Protein AF-A0A3C0KSB4-F1 (afdb_monomer_lite)

Sequence (98 aa):
MLEEIKPREQAGRDSFGRYRAQVRSAAIASLSILEDKDVDRIYCDLHDDFVVRLNIEGQYFYVFYQVKTNGKKNHNWTINEIFGLNTQIKDLKKQCNE

Foldseek 3Di:
DVPVDDDPPVCVVVLCVQCVVLVVVLVVLVVCCVVPVQFPDWDRDRPFWIWTWGQDPNDIDIDIGGDDGDPDPPDDDDPCNVVVADPVDPDPVPRPDD

Structure (mmCIF, N/CA/C/O backbone):
data_AF-A0A3C0KSB4-F1
#
_entry.id   AF-A0A3C0KSB4-F1
#
loop_
_atom_site.group_PDB
_atom_site.id
_atom_site.type_symbol
_atom_site.label_atom_id
_atom_site.label_alt_id
_atom_site.label_comp_id
_atom_site.label_asym_id
_atom_site.label_entity_id
_atom_site.label_seq_id
_atom_site.pdbx_PDB_ins_code
_atom_site.Cartn_x
_atom_site.Cartn_y
_atom_site.Cartn_z
_atom_site.occupancy
_atom_site.B_iso_or_equiv
_atom_site.auth_seq_id
_atom_site.auth_comp_id
_atom_site.auth_asym_id
_atom_site.auth_atom_id
_atom_site.pdbx_PDB_model_num
ATOM 1 N N . MET A 1 1 ? -4.409 -26.346 -30.978 1.00 50.66 1 MET A N 1
ATOM 2 C CA . MET A 1 1 ? -3.783 -27.066 -29.850 1.00 50.66 1 MET A CA 1
ATOM 3 C C . MET A 1 1 ? -3.653 -26.063 -28.709 1.00 50.66 1 MET A C 1
ATOM 5 O O . MET A 1 1 ? -3.151 -24.978 -28.961 1.00 50.66 1 MET A O 1
ATOM 9 N N . LEU A 1 2 ? -4.163 -26.335 -27.502 1.00 49.91 2 LEU A N 1
ATOM 10 C CA . LEU A 1 2 ? -4.180 -25.371 -26.372 1.00 49.91 2 LEU A CA 1
ATOM 11 C C . LEU A 1 2 ? -2.776 -25.012 -25.822 1.00 49.91 2 LEU A C 1
ATOM 13 O O . LEU A 1 2 ? -2.652 -24.278 -24.849 1.00 49.91 2 LEU A O 1
ATOM 17 N N . GLU A 1 3 ? -1.730 -25.531 -26.456 1.00 54.56 3 GLU A N 1
ATOM 18 C CA . GLU A 1 3 ? -0.343 -25.577 -25.993 1.00 54.56 3 GLU A CA 1
ATOM 19 C C . GLU A 1 3 ? 0.553 -24.548 -26.709 1.00 54.56 3 GLU A C 1
ATOM 21 O O . GLU A 1 3 ? 1.667 -24.282 -26.270 1.00 54.56 3 GLU A O 1
ATOM 26 N N . GLU A 1 4 ? 0.073 -23.945 -27.803 1.00 63.91 4 GLU A N 1
ATOM 27 C CA . GLU A 1 4 ? 0.821 -22.943 -28.584 1.00 63.91 4 GLU A CA 1
ATOM 28 C C . GLU A 1 4 ? 0.735 -21.535 -27.977 1.00 63.91 4 GLU A C 1
ATOM 30 O O . GLU A 1 4 ? 1.594 -20.684 -28.217 1.00 63.91 4 GLU A O 1
ATOM 35 N N . ILE A 1 5 ? -0.289 -21.275 -27.160 1.00 72.00 5 ILE A N 1
ATOM 36 C CA . ILE A 1 5 ? -0.486 -19.982 -26.509 1.00 72.00 5 ILE A CA 1
ATOM 37 C C . ILE A 1 5 ? 0.191 -20.039 -25.145 1.00 72.00 5 ILE A C 1
ATOM 39 O O . ILE A 1 5 ? -0.284 -20.697 -24.219 1.00 72.00 5 ILE A O 1
ATOM 43 N N . LYS A 1 6 ? 1.314 -19.327 -25.019 1.00 65.94 6 LYS A N 1
ATOM 44 C CA . LYS A 1 6 ? 2.045 -19.220 -23.755 1.00 65.94 6 LYS A CA 1
ATOM 45 C C . LYS A 1 6 ? 1.079 -18.738 -22.654 1.00 65.94 6 LYS A C 1
ATOM 47 O O . LYS A 1 6 ? 0.417 -17.717 -22.860 1.00 65.94 6 LYS A O 1
ATOM 52 N N . PRO A 1 7 ? 0.982 -19.426 -21.500 1.00 58.41 7 PRO A N 1
ATOM 53 C CA . PRO A 1 7 ? 0.044 -19.049 -20.451 1.00 58.41 7 PRO A CA 1
ATOM 54 C C . PRO A 1 7 ? 0.266 -17.600 -20.014 1.00 58.41 7 PRO A C 1
ATOM 56 O O . PRO A 1 7 ? 1.344 -17.252 -19.530 1.00 58.41 7 PRO A O 1
ATOM 59 N N . ARG A 1 8 ? -0.766 -16.760 -20.145 1.00 60.91 8 ARG A N 1
ATOM 60 C CA . ARG A 1 8 ? -0.731 -15.362 -19.680 1.00 60.91 8 ARG A CA 1
ATOM 61 C C . ARG A 1 8 ? -0.483 -15.277 -18.167 1.00 60.91 8 ARG A C 1
ATOM 63 O O . ARG A 1 8 ? 0.170 -14.355 -17.689 1.00 60.91 8 ARG A O 1
ATOM 70 N N . GLU A 1 9 ? -0.985 -16.262 -17.422 1.00 51.81 9 GLU A N 1
ATOM 71 C CA . GLU A 1 9 ? -1.063 -16.266 -15.955 1.00 51.81 9 GLU A CA 1
ATOM 72 C C . GLU A 1 9 ? 0.155 -16.850 -15.229 1.00 51.81 9 GLU A C 1
ATOM 74 O O . GLU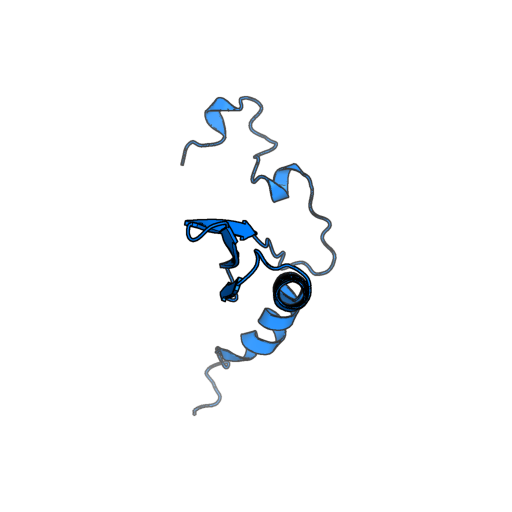 A 1 9 ? 0.237 -16.750 -14.004 1.00 51.81 9 GLU A O 1
ATOM 79 N N . GLN A 1 10 ? 1.176 -17.353 -15.938 1.00 49.25 10 GLN A N 1
ATOM 80 C CA . GLN A 1 10 ? 2.454 -17.680 -15.281 1.00 49.25 10 GLN A CA 1
ATOM 81 C C . GLN A 1 10 ? 3.190 -16.441 -14.733 1.00 49.25 10 GLN A C 1
ATOM 83 O O . GLN A 1 10 ? 4.196 -16.581 -14.040 1.00 49.25 10 GLN A O 1
ATOM 88 N N . ALA A 1 11 ? 2.655 -15.236 -14.955 1.00 56.84 11 ALA A N 1
ATOM 89 C CA . ALA A 1 11 ? 3.082 -14.038 -14.252 1.00 56.84 11 ALA A CA 1
ATOM 90 C C . ALA A 1 11 ? 2.787 -14.086 -12.745 1.00 56.84 11 ALA A C 1
ATOM 92 O O . ALA A 1 11 ? 3.495 -13.419 -12.018 1.00 56.84 11 ALA A O 1
ATOM 93 N N . GLY A 1 12 ? 1.826 -14.867 -12.230 1.00 61.03 12 GLY A N 1
ATOM 94 C CA . GLY A 1 12 ? 1.422 -14.782 -10.814 1.00 61.03 12 GLY A CA 1
ATOM 95 C C . GLY A 1 12 ? 2.567 -14.984 -9.807 1.00 61.03 12 GLY A C 1
ATOM 96 O O . GLY A 1 12 ? 2.727 -14.203 -8.868 1.00 61.03 12 GLY A O 1
ATOM 97 N N . ARG A 1 13 ? 3.429 -15.985 -10.037 1.00 62.56 13 ARG A N 1
ATOM 98 C CA . ARG A 1 13 ? 4.604 -16.248 -9.181 1.00 62.56 13 ARG A CA 1
ATOM 99 C C . ARG A 1 13 ? 5.646 -15.132 -9.279 1.00 62.56 13 ARG A C 1
ATOM 101 O O . ARG A 1 13 ? 6.239 -14.748 -8.271 1.00 62.56 13 ARG A O 1
ATOM 108 N N . ASP A 1 14 ? 5.841 -14.609 -10.483 1.00 70.06 14 ASP A N 1
ATOM 109 C CA . ASP A 1 14 ? 6.749 -13.499 -10.757 1.00 70.06 14 ASP A CA 1
ATOM 110 C C . ASP A 1 14 ? 6.215 -12.180 -10.183 1.00 70.06 14 ASP A C 1
ATOM 112 O O . ASP A 1 14 ? 6.975 -11.423 -9.588 1.00 70.06 14 ASP A O 1
ATOM 116 N N . SER A 1 15 ? 4.909 -11.936 -10.283 1.00 70.62 15 SER A N 1
ATOM 117 C CA . SER A 1 15 ? 4.184 -10.813 -9.695 1.00 70.62 15 SER A CA 1
ATOM 118 C C . SER A 1 15 ? 4.325 -10.844 -8.183 1.00 70.62 15 SER A C 1
ATOM 120 O O . SER A 1 15 ? 4.823 -9.887 -7.604 1.00 70.62 15 SER A O 1
ATOM 122 N N . PHE A 1 16 ? 4.027 -11.965 -7.526 1.00 73.12 16 PHE A N 1
ATOM 123 C CA . PHE A 1 16 ? 4.218 -12.062 -6.079 1.00 73.12 16 PHE A CA 1
ATOM 124 C C . PHE A 1 16 ? 5.683 -11.842 -5.669 1.00 73.12 16 PHE A C 1
ATOM 126 O O . PHE A 1 16 ? 5.962 -11.215 -4.650 1.00 73.12 16 PHE A O 1
ATOM 133 N N . GLY A 1 17 ? 6.640 -12.306 -6.481 1.00 76.81 17 GLY A N 1
ATOM 134 C CA . GLY A 1 17 ? 8.060 -12.008 -6.293 1.00 76.81 17 GLY A CA 1
ATOM 135 C C . GLY A 1 17 ? 8.385 -10.513 -6.401 1.00 76.81 17 GLY A C 1
ATOM 136 O O . GLY A 1 17 ? 9.089 -9.984 -5.543 1.00 76.81 17 GLY A O 1
ATOM 137 N N . ARG A 1 18 ? 7.853 -9.826 -7.419 1.00 75.88 18 ARG A N 1
ATOM 138 C CA . ARG A 1 18 ? 8.057 -8.386 -7.666 1.00 75.88 18 ARG A CA 1
ATOM 139 C C . ARG A 1 18 ? 7.404 -7.509 -6.596 1.00 75.88 18 ARG A C 1
ATOM 141 O O . ARG A 1 18 ? 8.019 -6.546 -6.153 1.00 75.88 18 ARG A O 1
ATOM 148 N N . TYR A 1 19 ? 6.209 -7.877 -6.142 1.00 80.75 19 TYR A N 1
ATOM 149 C CA . TYR A 1 19 ? 5.420 -7.143 -5.145 1.00 80.75 19 TYR A CA 1
ATOM 150 C C . TYR A 1 19 ? 5.566 -7.713 -3.729 1.00 80.75 19 TYR A C 1
ATOM 152 O O . TYR A 1 19 ? 4.814 -7.355 -2.825 1.00 80.75 19 TYR A O 1
ATOM 160 N N . ARG A 1 20 ? 6.577 -8.559 -3.482 1.00 84.12 20 ARG A N 1
ATOM 161 C CA . ARG A 1 20 ? 6.853 -9.122 -2.151 1.00 84.12 20 ARG A CA 1
ATOM 162 C C . ARG A 1 20 ? 6.979 -8.033 -1.083 1.00 84.12 20 ARG A C 1
ATOM 164 O O . ARG A 1 20 ? 6.543 -8.242 0.045 1.00 84.12 20 ARG A O 1
ATOM 171 N N . ALA A 1 21 ? 7.578 -6.892 -1.429 1.00 83.94 21 ALA A N 1
ATOM 172 C CA . ALA A 1 21 ? 7.695 -5.751 -0.525 1.00 83.94 21 ALA A CA 1
ATOM 173 C C . ALA A 1 21 ? 6.319 -5.181 -0.145 1.00 83.94 21 ALA A C 1
ATOM 175 O O . ALA A 1 21 ? 6.071 -4.992 1.039 1.00 83.94 21 ALA A O 1
ATOM 176 N N . GLN A 1 22 ? 5.412 -5.001 -1.115 1.00 87.81 22 GLN A N 1
ATOM 177 C CA . GLN A 1 22 ? 4.038 -4.543 -0.872 1.00 87.81 22 GLN A CA 1
ATOM 178 C C . GLN A 1 22 ? 3.306 -5.498 0.070 1.00 87.81 22 GLN A C 1
ATOM 180 O O . GLN A 1 22 ? 2.803 -5.075 1.106 1.00 87.81 22 GLN A O 1
ATOM 185 N N . VAL A 1 23 ? 3.319 -6.796 -0.249 1.00 88.12 23 VAL A N 1
ATOM 186 C CA . VAL A 1 23 ? 2.635 -7.820 0.551 1.00 88.12 23 VAL A CA 1
ATOM 187 C C . VAL A 1 23 ? 3.186 -7.856 1.975 1.00 88.12 23 VAL A C 1
ATOM 189 O O . VAL A 1 23 ? 2.422 -7.918 2.934 1.00 88.12 23 VAL A O 1
ATOM 192 N N . ARG A 1 24 ? 4.512 -7.777 2.133 1.00 89.56 24 ARG A N 1
ATOM 193 C CA . ARG A 1 24 ? 5.147 -7.747 3.453 1.00 89.56 24 ARG A CA 1
ATOM 194 C C . ARG A 1 24 ? 4.756 -6.497 4.242 1.00 89.56 24 ARG A C 1
ATOM 196 O O . ARG A 1 24 ? 4.431 -6.625 5.417 1.00 89.56 24 ARG A O 1
ATOM 203 N N . SER A 1 25 ? 4.781 -5.319 3.622 1.00 90.19 25 SER A N 1
ATOM 204 C CA . SER A 1 25 ? 4.413 -4.062 4.281 1.00 90.19 25 SER A CA 1
ATOM 205 C C . SER A 1 25 ? 2.940 -4.038 4.680 1.00 90.19 25 SER A C 1
ATOM 207 O O . SER A 1 25 ? 2.637 -3.716 5.823 1.00 90.19 25 SER A O 1
ATOM 209 N N . ALA A 1 26 ? 2.037 -4.456 3.790 1.00 91.69 26 ALA A N 1
ATOM 210 C CA . ALA A 1 26 ? 0.611 -4.552 4.087 1.00 91.69 26 ALA A CA 1
ATOM 211 C C . ALA A 1 26 ? 0.326 -5.565 5.208 1.00 91.69 26 ALA A C 1
ATOM 213 O O . ALA A 1 26 ? -0.499 -5.302 6.082 1.00 91.69 26 ALA A O 1
ATOM 214 N N . ALA A 1 27 ? 1.040 -6.697 5.235 1.00 92.00 27 ALA A N 1
ATOM 215 C CA . ALA A 1 27 ? 0.929 -7.675 6.315 1.00 92.00 27 ALA A CA 1
ATOM 216 C C . ALA A 1 27 ? 1.394 -7.102 7.663 1.00 92.00 27 ALA A C 1
ATOM 218 O O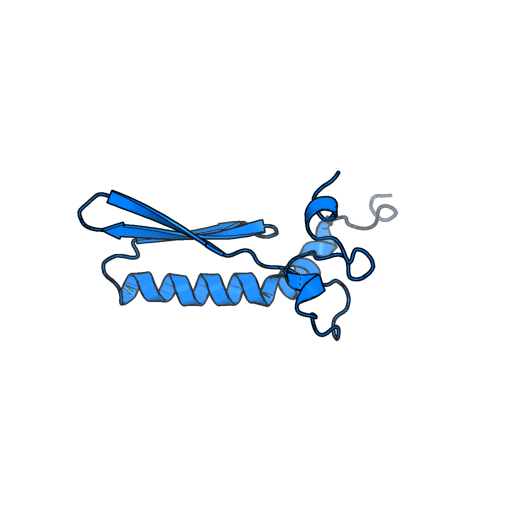 . ALA A 1 27 ? 0.711 -7.291 8.664 1.00 92.00 27 ALA A O 1
ATOM 219 N N . ILE A 1 28 ? 2.513 -6.368 7.689 1.00 91.06 28 ILE A N 1
ATOM 220 C CA . ILE A 1 28 ? 2.991 -5.684 8.902 1.00 91.06 28 ILE A CA 1
ATOM 221 C C . ILE A 1 28 ? 1.982 -4.622 9.352 1.00 91.06 28 ILE A C 1
ATOM 223 O O . ILE A 1 28 ? 1.611 -4.609 10.518 1.00 91.06 28 ILE A O 1
ATOM 227 N N . ALA A 1 29 ? 1.478 -3.789 8.439 1.00 91.31 29 ALA A N 1
ATOM 228 C CA . ALA A 1 29 ? 0.460 -2.787 8.755 1.00 91.31 29 ALA A CA 1
ATOM 229 C C . ALA A 1 29 ? -0.841 -3.420 9.279 1.00 91.31 29 ALA A C 1
ATOM 231 O O . ALA A 1 29 ? -1.526 -2.842 10.115 1.00 91.31 29 ALA A O 1
ATOM 232 N N . SER A 1 30 ? -1.169 -4.635 8.834 1.00 93.69 30 SER A N 1
ATOM 233 C CA . SER A 1 30 ? -2.334 -5.371 9.336 1.00 93.69 30 SER A CA 1
ATOM 234 C C . SER A 1 30 ? -2.161 -5.815 10.789 1.00 93.69 30 SER A C 1
ATOM 236 O O . SER A 1 30 ? -3.155 -5.953 11.493 1.00 93.69 30 SER A O 1
ATOM 238 N N . LEU A 1 31 ? -0.924 -6.009 11.264 1.00 92.81 31 LEU A N 1
ATOM 239 C CA . LEU A 1 31 ? -0.667 -6.278 12.682 1.00 92.81 31 LEU A CA 1
ATOM 240 C C . LEU A 1 31 ? -0.980 -5.057 13.547 1.00 92.81 31 LEU A C 1
ATOM 242 O O . LEU A 1 31 ? -1.448 -5.228 14.667 1.00 92.81 31 LEU A O 1
ATOM 246 N N . SER A 1 32 ? -0.811 -3.843 13.013 1.00 89.94 32 SER A N 1
ATOM 247 C CA . SER A 1 32 ? -1.159 -2.612 13.727 1.00 89.94 32 SER A CA 1
ATOM 248 C C . SER A 1 32 ? -2.646 -2.529 14.069 1.00 89.94 32 SER A C 1
ATOM 250 O O . SER A 1 32 ? -2.970 -1.884 15.048 1.00 89.94 32 SER A O 1
ATOM 252 N N . ILE A 1 33 ? -3.539 -3.244 13.372 1.00 92.06 33 ILE A N 1
ATOM 253 C CA . ILE A 1 33 ? -4.961 -3.345 13.767 1.00 92.06 33 ILE A CA 1
ATOM 254 C C . ILE A 1 33 ? -5.122 -3.988 15.159 1.00 92.06 33 ILE A C 1
ATOM 256 O O . ILE A 1 33 ? -6.091 -3.732 15.868 1.00 92.06 33 ILE A O 1
ATOM 260 N N . LEU A 1 34 ? -4.196 -4.869 15.551 1.00 91.38 34 LEU A N 1
ATOM 261 C CA . LEU A 1 34 ? -4.246 -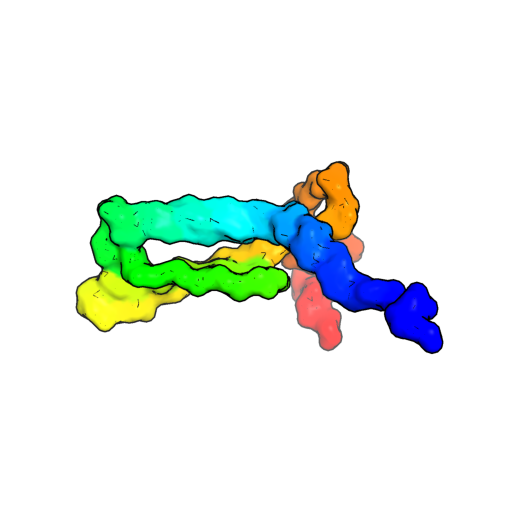5.559 16.842 1.00 91.38 34 LEU A CA 1
ATOM 262 C C . LEU A 1 34 ? -3.653 -4.719 17.983 1.00 91.38 34 LEU A C 1
ATOM 264 O O . LEU A 1 34 ? -3.973 -4.970 19.144 1.00 91.38 34 LEU A O 1
ATOM 268 N N . GLU A 1 35 ? -2.772 -3.769 17.664 1.00 85.88 35 GLU A N 1
ATOM 269 C CA . GLU A 1 35 ? -1.998 -2.987 18.639 1.00 85.88 35 GLU A CA 1
ATOM 270 C C . GLU A 1 35 ? -2.495 -1.541 18.769 1.00 85.88 35 GLU A C 1
ATOM 272 O O . GLU A 1 35 ? -2.522 -0.989 19.870 1.00 85.88 35 GLU A O 1
ATOM 277 N N . ASP A 1 36 ? -2.893 -0.935 17.654 1.00 75.12 36 ASP A N 1
ATOM 278 C CA . ASP A 1 36 ? -3.343 0.445 17.536 1.00 75.12 36 ASP A CA 1
ATOM 279 C C . ASP A 1 36 ? -4.873 0.490 17.451 1.00 75.12 36 ASP A C 1
ATOM 281 O O . ASP A 1 36 ? -5.498 -0.277 16.720 1.00 75.12 36 ASP A O 1
ATOM 285 N N . LYS A 1 37 ? -5.489 1.398 18.211 1.00 76.69 37 LYS A N 1
ATOM 286 C CA . LYS A 1 37 ? -6.948 1.569 18.206 1.00 76.69 37 LYS A CA 1
ATOM 287 C C . LYS A 1 37 ? -7.429 2.377 17.010 1.00 76.69 37 LYS A C 1
ATOM 289 O O . LYS A 1 37 ? -8.604 2.269 16.660 1.00 76.69 37 LYS A O 1
ATOM 294 N N . ASP A 1 38 ? -6.538 3.152 16.401 1.00 92.44 38 ASP A N 1
ATOM 295 C CA . ASP A 1 38 ? -6.903 4.046 15.315 1.00 92.44 38 ASP A CA 1
ATOM 296 C C . ASP A 1 38 ? -6.860 3.319 13.967 1.00 92.44 38 ASP A C 1
ATOM 298 O O . ASP A 1 38 ? -7.628 3.657 13.073 1.00 92.44 38 ASP A O 1
ATOM 302 N N . VAL A 1 39 ? -6.027 2.285 13.794 1.00 94.12 39 VAL A N 1
ATOM 303 C CA . VAL A 1 39 ? -5.976 1.502 12.548 1.00 94.12 39 VAL A CA 1
ATOM 304 C C . VAL A 1 39 ? -7.101 0.467 12.52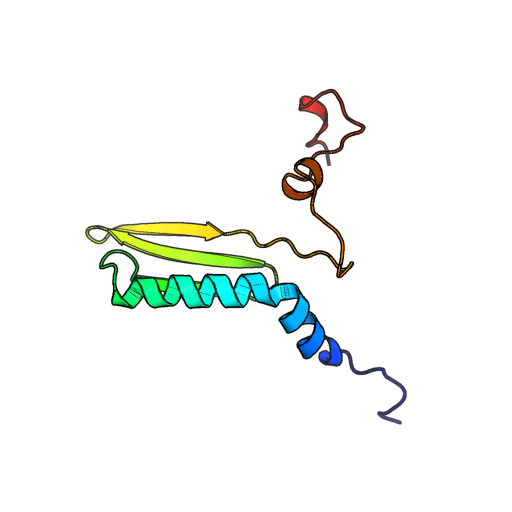6 1.00 94.12 39 VAL A C 1
ATOM 306 O O . VAL A 1 39 ? -7.051 -0.531 13.237 1.00 94.12 39 VAL A O 1
ATOM 309 N N . ASP A 1 40 ? -8.090 0.642 11.648 1.00 93.25 40 ASP A N 1
ATOM 310 C CA . ASP A 1 40 ? -9.247 -0.264 11.589 1.00 93.25 40 ASP A CA 1
ATOM 311 C C . ASP A 1 40 ? -9.291 -1.144 10.328 1.00 93.25 40 ASP A C 1
ATOM 313 O O . ASP A 1 40 ? -10.026 -2.139 10.279 1.00 93.25 40 ASP A O 1
ATOM 317 N N . ARG A 1 41 ? -8.528 -0.789 9.284 1.00 94.50 41 ARG A N 1
ATOM 318 C CA . ARG A 1 41 ? -8.538 -1.509 8.006 1.00 94.50 41 ARG A CA 1
ATOM 319 C C . ARG A 1 41 ? -7.299 -1.250 7.161 1.00 94.50 41 ARG A C 1
ATOM 321 O O . ARG A 1 41 ? -6.882 -0.109 6.984 1.00 94.50 41 ARG A O 1
ATOM 328 N N . ILE A 1 42 ? -6.798 -2.314 6.532 1.00 94.00 42 ILE A N 1
ATOM 329 C CA . ILE A 1 42 ? -5.792 -2.243 5.469 1.00 94.00 42 ILE A CA 1
ATOM 330 C C . ILE A 1 42 ? -6.415 -2.681 4.141 1.00 94.00 42 ILE A C 1
ATOM 332 O O . ILE A 1 42 ? -7.043 -3.737 4.061 1.00 94.00 42 ILE A O 1
ATOM 336 N N . TYR A 1 43 ? -6.218 -1.883 3.096 1.00 92.69 43 TYR A N 1
ATOM 337 C CA . TYR A 1 43 ? -6.511 -2.240 1.709 1.00 92.69 43 TYR A CA 1
ATOM 338 C C . TYR A 1 43 ? -5.191 -2.538 0.999 1.00 92.69 43 TYR A C 1
ATOM 340 O O . TYR A 1 43 ? -4.253 -1.754 1.103 1.00 92.69 43 TYR A O 1
ATOM 348 N N . CYS A 1 44 ? -5.098 -3.651 0.277 1.00 89.69 44 CYS A N 1
ATOM 349 C CA . CYS A 1 44 ? -3.912 -3.990 -0.506 1.00 89.69 44 CYS A CA 1
ATOM 350 C C . CYS A 1 44 ? -4.359 -4.391 -1.906 1.00 89.69 44 CYS A C 1
ATOM 352 O O . CYS A 1 44 ? -4.836 -5.512 -2.088 1.00 89.69 44 CYS A O 1
ATOM 354 N N . ASP A 1 45 ? -4.206 -3.483 -2.870 1.00 82.19 45 ASP A N 1
ATOM 355 C CA . ASP A 1 45 ? -4.433 -3.809 -4.272 1.00 82.19 45 ASP A CA 1
ATOM 356 C C . ASP A 1 45 ? -3.101 -4.187 -4.914 1.00 82.19 45 ASP A C 1
ATOM 358 O O . ASP A 1 45 ? -2.159 -3.393 -4.989 1.00 82.19 45 ASP A O 1
ATOM 362 N N . LEU A 1 46 ? -2.978 -5.455 -5.299 1.00 70.56 46 LEU A N 1
ATOM 363 C CA . LEU A 1 46 ? -1.739 -5.941 -5.882 1.00 70.56 46 LEU A CA 1
ATOM 364 C C . LEU A 1 46 ? -1.513 -5.198 -7.200 1.00 70.56 46 LEU A C 1
ATOM 366 O O . LEU A 1 46 ? -2.405 -5.172 -8.036 1.00 70.56 46 LEU A O 1
ATOM 370 N N . HIS A 1 47 ? -0.295 -4.697 -7.403 1.00 68.44 47 HIS A N 1
ATOM 371 C CA . HIS A 1 47 ? 0.151 -3.914 -8.566 1.00 68.44 47 HIS A CA 1
ATOM 372 C C . HIS A 1 47 ? 0.085 -2.392 -8.456 1.00 68.44 47 HIS A C 1
ATOM 374 O O . HIS A 1 47 ? 0.751 -1.749 -9.270 1.00 68.44 47 HIS A O 1
ATOM 380 N N . ASP A 1 48 ? -0.594 -1.846 -7.452 1.00 72.50 48 ASP A N 1
ATOM 381 C CA . ASP A 1 48 ? -0.748 -0.400 -7.276 1.00 72.50 48 ASP A CA 1
ATOM 382 C C . ASP A 1 48 ? -0.281 0.016 -5.866 1.00 72.50 48 ASP A C 1
ATOM 384 O O . ASP A 1 48 ? 0.885 -0.197 -5.506 1.00 72.50 48 ASP A O 1
ATOM 388 N N . ASP A 1 49 ? -1.192 0.514 -5.032 1.00 82.00 49 ASP A N 1
ATOM 389 C CA . ASP A 1 49 ? -0.908 0.999 -3.685 1.00 82.00 49 ASP A CA 1
ATOM 390 C C . ASP A 1 49 ? -1.461 0.059 -2.601 1.00 82.00 49 ASP A C 1
ATOM 392 O O . ASP A 1 49 ? -2.341 -0.779 -2.824 1.00 82.00 49 ASP A O 1
ATOM 396 N N . PHE A 1 50 ? -0.951 0.201 -1.376 1.00 91.62 50 PHE A N 1
ATOM 397 C CA . PHE A 1 50 ? -1.697 -0.243 -0.198 1.00 91.62 50 PHE A CA 1
ATOM 398 C C . PHE A 1 50 ? -2.094 0.969 0.641 1.00 91.62 50 PHE A C 1
ATOM 400 O O . PHE A 1 50 ? -1.386 1.976 0.690 1.00 91.62 50 PHE A O 1
ATOM 407 N N . VAL A 1 51 ? -3.251 0.879 1.285 1.00 94.25 51 VAL A N 1
ATOM 408 C CA . VAL A 1 51 ? -3.853 1.987 2.021 1.00 94.25 51 VAL A CA 1
ATOM 409 C C . VAL A 1 51 ? -4.144 1.541 3.437 1.00 94.25 51 VAL A C 1
ATOM 411 O O . VAL A 1 51 ? -4.795 0.518 3.659 1.00 94.25 51 VAL A O 1
ATOM 414 N N . VAL A 1 52 ? -3.679 2.334 4.392 1.00 95.06 52 VAL A N 1
ATOM 415 C CA . VAL A 1 52 ? -4.046 2.202 5.799 1.00 95.06 52 VAL A CA 1
ATOM 416 C C . VAL A 1 52 ? -5.185 3.170 6.061 1.00 95.06 52 VAL A C 1
ATOM 418 O O . VAL A 1 52 ? -5.049 4.369 5.811 1.00 95.06 52 VAL A O 1
ATOM 421 N N . ARG A 1 53 ? -6.313 2.657 6.547 1.00 96.12 53 ARG A N 1
ATOM 422 C CA . ARG A 1 53 ? -7.411 3.492 7.018 1.00 96.12 53 ARG A CA 1
ATOM 423 C C . ARG A 1 53 ? -7.327 3.633 8.526 1.00 96.12 53 ARG A C 1
ATOM 425 O O . ARG A 1 53 ? -7.237 2.639 9.246 1.00 96.12 53 ARG A O 1
ATOM 432 N N . LEU A 1 54 ? -7.379 4.882 8.960 1.00 95.81 54 LEU A N 1
ATOM 433 C CA . LEU A 1 54 ? -7.465 5.258 10.357 1.00 95.81 54 LEU A CA 1
ATOM 434 C C . LEU A 1 54 ? -8.895 5.696 10.665 1.00 95.81 54 LEU A C 1
ATOM 436 O O . LEU A 1 54 ? -9.515 6.380 9.848 1.00 95.81 54 LEU A O 1
ATOM 440 N N . ASN A 1 55 ? -9.401 5.329 11.832 1.00 95.06 55 ASN A N 1
ATOM 441 C CA . ASN A 1 55 ? -10.650 5.797 12.404 1.00 95.06 55 ASN A CA 1
ATOM 442 C C . ASN A 1 55 ? -10.341 6.505 13.724 1.00 95.06 55 ASN A C 1
ATOM 444 O O . ASN A 1 55 ? -10.228 5.870 14.768 1.00 95.06 55 ASN A O 1
ATOM 448 N N . ILE A 1 56 ? -10.198 7.825 13.652 1.00 94.12 56 ILE A N 1
ATOM 449 C CA . ILE A 1 56 ? -9.873 8.669 14.800 1.00 94.12 56 ILE A CA 1
ATOM 450 C C . ILE A 1 56 ? -11.144 9.425 15.164 1.00 94.12 56 ILE A C 1
ATOM 452 O O . ILE A 1 56 ? -11.655 10.207 14.364 1.00 94.12 56 ILE A O 1
ATOM 456 N N . GLU A 1 57 ? -11.687 9.153 16.351 1.00 92.69 57 GLU A N 1
ATOM 457 C CA . GLU A 1 57 ? -12.895 9.814 16.874 1.00 92.69 57 GLU A CA 1
ATOM 458 C C . GLU A 1 57 ? -14.107 9.763 15.912 1.00 92.69 57 GLU A C 1
ATOM 460 O O . GLU A 1 57 ? -14.929 10.677 15.857 1.00 92.69 57 GLU A O 1
ATOM 465 N N . GLY A 1 58 ? -14.237 8.681 15.134 1.00 92.94 58 GLY A N 1
ATOM 466 C CA . GLY A 1 58 ? -15.323 8.499 14.165 1.00 92.94 58 GLY A CA 1
ATOM 467 C C . GLY A 1 58 ? -15.079 9.144 12.797 1.00 92.94 58 GLY A C 1
ATOM 468 O O . GLY A 1 58 ? -15.948 9.054 11.926 1.00 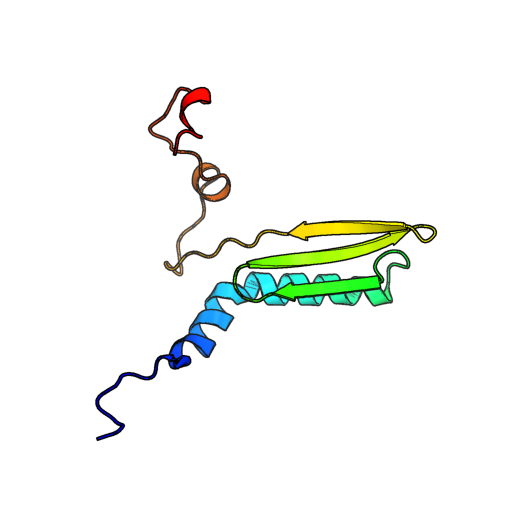92.94 58 GLY A O 1
ATOM 469 N N . GLN A 1 59 ? -13.920 9.772 12.581 1.00 96.19 59 GLN A N 1
ATOM 470 C CA . GLN A 1 59 ? -13.494 10.297 11.284 1.00 96.19 59 GLN A CA 1
ATOM 471 C C . GLN A 1 59 ? -12.501 9.357 10.603 1.00 96.19 59 GLN A C 1
ATOM 473 O O . GLN A 1 59 ? -11.582 8.831 11.230 1.00 96.19 59 GLN A O 1
ATOM 478 N N . TYR A 1 60 ? -12.672 9.182 9.292 1.00 96.50 60 TYR A N 1
ATOM 479 C CA . TYR A 1 60 ? -11.810 8.315 8.497 1.00 96.50 60 TYR A CA 1
ATOM 480 C C . TYR A 1 60 ? -10.691 9.094 7.814 1.00 96.50 60 TYR A C 1
ATOM 482 O O . TYR A 1 60 ? -10.951 10.017 7.041 1.00 96.50 60 TYR A O 1
ATOM 490 N N . PHE A 1 61 ? -9.458 8.641 8.023 1.00 96.25 61 PHE A N 1
ATOM 491 C CA . PHE A 1 61 ? -8.269 9.122 7.326 1.00 96.25 61 PHE A CA 1
ATOM 492 C C . PHE A 1 61 ? -7.642 7.983 6.530 1.00 96.25 61 PHE A C 1
ATOM 494 O O . PHE A 1 61 ? -7.743 6.817 6.907 1.00 96.25 61 PHE A O 1
ATOM 501 N N . TYR A 1 62 ? -6.988 8.322 5.424 1.00 94.94 62 TYR A N 1
ATOM 502 C CA . TYR A 1 62 ? -6.394 7.347 4.517 1.00 94.94 62 TYR A CA 1
ATOM 503 C C . TYR A 1 62 ? -4.933 7.699 4.285 1.00 94.94 62 TYR A C 1
ATOM 505 O O . TYR A 1 62 ? -4.617 8.783 3.794 1.00 94.94 62 TYR A O 1
ATOM 513 N N . VAL A 1 63 ? -4.049 6.772 4.639 1.00 93.69 63 VAL A N 1
ATOM 514 C CA . VAL A 1 63 ? -2.615 6.885 4.390 1.00 93.69 63 VAL A CA 1
ATOM 515 C C . VAL A 1 63 ? -2.269 5.977 3.222 1.00 93.69 63 VAL A C 1
ATOM 517 O O . VAL A 1 63 ? -2.376 4.753 3.318 1.00 93.69 63 VAL A O 1
ATOM 520 N N . PHE A 1 64 ? -1.886 6.596 2.109 1.00 91.50 64 PHE A N 1
ATOM 521 C CA . PHE A 1 64 ? -1.545 5.907 0.872 1.00 91.50 64 PHE A CA 1
ATOM 522 C C . PHE A 1 64 ? -0.052 5.603 0.831 1.00 91.50 64 PHE A C 1
ATOM 524 O O . PHE A 1 64 ? 0.782 6.485 1.048 1.00 91.50 64 PHE A O 1
ATOM 531 N N . TYR A 1 65 ? 0.275 4.354 0.517 1.00 88.44 65 TYR A N 1
ATOM 532 C CA . TYR A 1 65 ? 1.644 3.895 0.360 1.00 88.44 65 TYR A CA 1
ATOM 533 C C . TYR A 1 65 ? 1.850 3.382 -1.057 1.00 88.44 65 TYR A C 1
ATOM 535 O O . TYR A 1 65 ? 1.405 2.286 -1.409 1.00 88.44 65 TYR A O 1
ATOM 543 N N . GLN A 1 66 ? 2.589 4.166 -1.840 1.00 84.38 66 GLN A N 1
ATOM 544 C CA . GLN A 1 66 ? 2.965 3.786 -3.190 1.00 84.38 66 GLN A CA 1
ATOM 545 C C . GLN A 1 66 ? 4.147 2.824 -3.183 1.00 84.38 66 GLN A C 1
ATOM 547 O O . GLN A 1 66 ? 5.210 3.121 -2.627 1.00 84.38 66 GLN A O 1
ATOM 552 N N . VAL A 1 67 ? 3.990 1.677 -3.845 1.00 78.81 67 VAL A N 1
ATOM 553 C CA . VAL A 1 67 ? 5.059 0.682 -3.963 1.00 78.81 67 VAL A CA 1
ATOM 554 C C . VAL A 1 67 ? 5.581 0.635 -5.391 1.00 78.81 67 VAL A C 1
ATOM 556 O O . VAL A 1 67 ? 4.892 0.242 -6.325 1.00 78.81 67 VAL A O 1
ATOM 559 N N . LYS A 1 68 ? 6.855 0.994 -5.568 1.00 80.19 68 LYS A N 1
ATOM 560 C CA . LYS A 1 68 ? 7.531 0.937 -6.869 1.00 80.19 68 LYS A CA 1
ATOM 561 C C . LYS A 1 68 ? 8.289 -0.379 -7.013 1.00 80.19 68 LYS A C 1
ATOM 563 O O . LYS A 1 68 ? 9.015 -0.793 -6.109 1.00 80.19 68 LYS A O 1
ATOM 568 N N . THR A 1 69 ? 8.140 -1.034 -8.162 1.00 77.69 69 THR A N 1
ATOM 569 C CA . THR A 1 69 ? 8.844 -2.286 -8.481 1.00 77.69 69 THR A CA 1
ATOM 570 C C . THR A 1 69 ? 9.741 -2.108 -9.700 1.00 77.69 69 THR A C 1
ATOM 572 O O . THR A 1 69 ? 9.462 -1.299 -10.582 1.00 77.69 69 THR A O 1
ATOM 575 N N . ASN A 1 70 ? 10.867 -2.825 -9.724 1.00 75.56 70 ASN A N 1
ATOM 576 C CA . ASN A 1 70 ? 11.800 -2.815 -10.847 1.00 75.56 70 ASN A CA 1
ATOM 577 C C . ASN A 1 70 ? 11.888 -4.226 -11.432 1.00 75.56 70 ASN A C 1
ATOM 579 O O . ASN A 1 70 ? 12.032 -5.204 -10.697 1.00 75.56 70 ASN A O 1
ATOM 583 N N . GLY A 1 71 ? 11.820 -4.342 -12.759 1.00 73.94 71 GLY A N 1
ATOM 584 C CA . GLY A 1 71 ? 11.980 -5.627 -13.444 1.00 73.94 71 GLY A CA 1
ATOM 585 C C 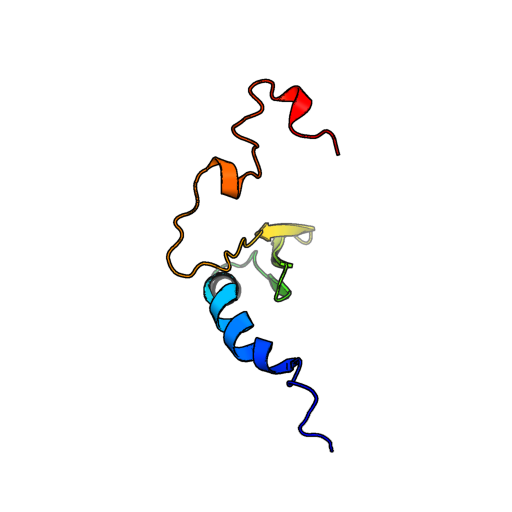. GLY A 1 71 ? 13.386 -6.224 -13.295 1.00 73.94 71 GLY A C 1
ATOM 586 O O . GLY A 1 71 ? 13.552 -7.440 -13.387 1.00 73.94 71 GLY A O 1
ATOM 587 N N . LYS A 1 72 ? 14.404 -5.394 -13.036 1.00 77.06 72 LYS A N 1
ATOM 588 C CA . LYS A 1 72 ? 15.780 -5.833 -12.783 1.00 77.06 72 LYS A CA 1
ATOM 589 C C . LYS A 1 72 ? 15.950 -6.211 -11.309 1.00 77.06 72 LYS A C 1
ATOM 591 O O . LYS A 1 72 ? 15.916 -5.353 -10.434 1.00 77.06 72 LYS A O 1
ATOM 596 N N . LYS A 1 73 ? 16.209 -7.497 -11.042 1.00 68.75 73 LYS A N 1
ATOM 597 C CA . LYS A 1 73 ? 16.309 -8.069 -9.680 1.00 68.75 73 LYS A CA 1
ATOM 598 C C . LYS A 1 73 ? 17.389 -7.442 -8.780 1.00 68.75 73 LYS A C 1
ATOM 600 O O . LYS A 1 73 ? 17.226 -7.471 -7.570 1.00 68.75 73 LYS A O 1
ATOM 605 N N . ASN A 1 74 ? 18.452 -6.875 -9.355 1.00 77.88 74 ASN A N 1
ATOM 606 C CA . ASN A 1 74 ? 19.601 -6.318 -8.624 1.00 77.88 74 ASN A CA 1
ATOM 607 C C . ASN A 1 74 ? 19.811 -4.820 -8.912 1.00 77.88 74 ASN A C 1
ATOM 609 O O . ASN A 1 74 ? 20.943 -4.342 -8.927 1.00 77.88 74 ASN A O 1
ATOM 613 N N . HIS A 1 75 ? 18.740 -4.089 -9.227 1.00 83.12 75 HIS A N 1
ATOM 614 C CA . HIS A 1 75 ? 18.822 -2.647 -9.451 1.00 83.12 75 HIS A CA 1
ATOM 615 C C . HIS A 1 75 ? 18.556 -1.895 -8.151 1.00 83.12 75 HIS A C 1
ATOM 617 O O . HIS A 1 75 ? 17.471 -2.008 -7.581 1.00 83.12 75 HIS A O 1
ATOM 623 N N . ASN A 1 76 ? 19.530 -1.104 -7.710 1.00 83.12 76 ASN A N 1
ATOM 624 C CA . ASN A 1 76 ? 19.328 -0.170 -6.611 1.00 83.12 76 ASN A CA 1
ATOM 625 C C . ASN A 1 76 ? 18.671 1.094 -7.152 1.00 83.12 76 ASN A C 1
ATOM 627 O O . ASN A 1 76 ? 19.194 1.722 -8.070 1.00 83.12 76 ASN A O 1
ATOM 631 N N . TRP A 1 77 ? 17.543 1.466 -6.559 1.00 83.81 77 TRP A N 1
ATOM 632 C CA . TRP A 1 77 ? 16.854 2.699 -6.900 1.00 83.81 77 TRP A CA 1
ATOM 633 C C . TRP A 1 77 ? 17.690 3.918 -6.520 1.00 83.81 77 TRP A C 1
ATOM 635 O O . TRP A 1 77 ? 18.178 4.035 -5.395 1.00 83.81 77 TRP A O 1
ATOM 645 N N . THR A 1 78 ? 17.808 4.856 -7.448 1.00 87.19 78 THR A N 1
ATOM 646 C CA . THR A 1 78 ? 18.273 6.212 -7.160 1.00 87.19 78 THR A CA 1
ATOM 647 C C . THR A 1 78 ? 17.111 7.075 -6.670 1.00 87.19 78 THR A C 1
ATOM 649 O O . THR A 1 78 ? 15.949 6.814 -6.982 1.00 87.19 78 THR A O 1
ATOM 652 N N . ILE A 1 79 ? 17.418 8.150 -5.937 1.00 85.44 79 ILE A N 1
ATOM 653 C CA . ILE A 1 79 ? 16.417 9.134 -5.484 1.00 85.44 79 ILE A CA 1
ATOM 654 C C . ILE A 1 79 ? 15.584 9.643 -6.669 1.00 85.44 79 ILE A C 1
ATOM 656 O O . ILE A 1 79 ? 14.359 9.677 -6.601 1.00 85.44 79 ILE A O 1
ATOM 660 N N . ASN A 1 80 ? 16.236 9.956 -7.788 1.00 86.12 80 ASN A N 1
ATOM 661 C CA . ASN A 1 80 ? 15.556 10.473 -8.973 1.00 86.12 80 ASN A CA 1
ATOM 662 C C . ASN A 1 80 ? 14.590 9.450 -9.583 1.00 86.12 80 ASN A C 1
ATOM 664 O O . ASN A 1 80 ? 13.482 9.821 -9.944 1.00 86.12 80 ASN A O 1
ATOM 668 N N . GLU A 1 81 ? 14.949 8.166 -9.640 1.00 83.62 81 GLU A N 1
ATOM 669 C CA . GLU A 1 81 ? 14.043 7.122 -10.143 1.00 83.62 81 GLU A CA 1
ATOM 670 C C . GLU A 1 81 ? 12.823 6.917 -9.235 1.00 83.62 81 GLU A C 1
ATOM 672 O O . GLU A 1 81 ? 11.724 6.682 -9.733 1.00 83.62 81 GLU A O 1
ATOM 677 N N . ILE A 1 82 ? 12.991 7.033 -7.912 1.00 83.38 82 ILE A N 1
ATOM 678 C CA . ILE A 1 82 ? 11.874 6.928 -6.960 1.00 83.38 82 ILE A CA 1
ATOM 679 C C . ILE A 1 82 ? 10.897 8.085 -7.171 1.00 83.38 82 ILE A C 1
ATOM 681 O O . ILE A 1 82 ? 9.692 7.859 -7.265 1.00 83.38 82 ILE A O 1
ATOM 685 N N . PHE A 1 83 ? 11.409 9.309 -7.288 1.00 84.44 83 PHE A N 1
ATOM 686 C CA . PHE A 1 83 ? 10.583 10.501 -7.489 1.00 84.44 83 PHE A CA 1
ATOM 687 C C . PHE A 1 83 ? 10.166 10.730 -8.950 1.00 84.44 83 PHE A C 1
ATOM 689 O O . PHE A 1 83 ? 9.445 11.683 -9.224 1.00 84.44 83 PHE A O 1
ATOM 696 N N . GLY A 1 84 ? 10.595 9.879 -9.888 1.00 80.56 84 GLY A N 1
ATOM 697 C CA . GLY A 1 84 ? 10.323 10.056 -11.317 1.00 80.56 84 GLY A CA 1
ATOM 698 C C . GLY A 1 84 ? 10.988 11.296 -11.929 1.00 80.56 84 GLY A C 1
ATOM 699 O O . GLY A 1 84 ? 10.527 11.791 -12.951 1.00 80.56 84 GLY A O 1
ATOM 700 N N . LEU A 1 85 ? 12.058 11.813 -11.317 1.00 84.19 85 LEU A N 1
ATOM 701 C CA . LEU A 1 85 ? 12.737 13.024 -11.767 1.00 84.19 85 LEU A CA 1
ATOM 702 C C . LEU A 1 85 ? 13.679 12.729 -12.936 1.00 84.19 85 LEU A C 1
ATOM 704 O O . LEU A 1 85 ? 14.587 11.897 -12.839 1.00 84.19 85 LEU A O 1
ATOM 708 N N . ASN A 1 86 ? 13.522 13.469 -14.032 1.00 80.31 86 ASN A N 1
ATOM 709 C CA . ASN A 1 86 ? 14.420 13.362 -15.173 1.00 80.31 86 ASN A CA 1
ATOM 710 C C . ASN A 1 86 ? 15.726 14.114 -14.887 1.00 80.31 86 ASN A C 1
ATOM 712 O O . ASN A 1 86 ? 15.751 15.340 -14.787 1.00 80.31 86 ASN A O 1
ATOM 716 N N . THR A 1 87 ? 16.834 13.381 -14.800 1.00 78.31 87 THR A N 1
ATOM 717 C CA . THR A 1 87 ? 18.158 13.937 -14.483 1.00 78.31 87 THR A CA 1
ATOM 718 C C . THR A 1 87 ? 18.735 14.832 -15.578 1.00 78.31 87 THR A C 1
ATOM 720 O O . THR A 1 87 ? 19.641 15.620 -15.311 1.00 78.31 87 THR A O 1
ATOM 723 N N . GLN A 1 88 ? 18.212 14.745 -16.803 1.00 79.56 88 GLN A N 1
ATOM 724 C CA . GLN A 1 88 ? 18.617 15.601 -17.919 1.00 79.56 88 GLN A CA 1
ATOM 725 C C . GLN A 1 88 ? 17.935 16.974 -17.866 1.00 79.56 88 GLN A C 1
ATOM 727 O O . GLN A 1 88 ? 18.439 17.945 -18.434 1.00 79.56 88 GLN A O 1
ATOM 732 N N . ILE A 1 89 ? 16.811 17.084 -17.152 1.00 79.19 89 ILE A N 1
ATOM 733 C CA . ILE A 1 89 ? 16.039 18.318 -17.033 1.00 79.19 89 ILE A CA 1
ATOM 734 C C . ILE A 1 89 ? 16.479 19.061 -15.767 1.00 79.19 89 ILE A C 1
ATOM 736 O O . ILE A 1 89 ? 16.017 18.787 -14.663 1.00 79.19 89 ILE A O 1
ATOM 740 N N . LYS A 1 90 ? 17.369 20.047 -15.936 1.00 76.44 90 LYS A N 1
ATOM 741 C CA . LYS A 1 90 ? 17.847 20.906 -14.832 1.00 76.44 90 LYS A CA 1
ATOM 742 C C . LYS A 1 90 ? 16.796 21.898 -14.323 1.00 76.44 90 LYS A C 1
ATOM 744 O O . LYS A 1 90 ? 16.889 22.360 -13.192 1.00 76.44 90 LYS A O 1
ATOM 749 N N . ASP A 1 91 ? 15.829 22.252 -15.166 1.00 79.56 91 ASP A N 1
ATOM 750 C CA . ASP A 1 91 ? 14.752 23.182 -14.824 1.00 79.56 91 ASP A CA 1
ATOM 751 C C . ASP A 1 91 ? 13.539 22.411 -14.295 1.00 79.56 91 ASP A C 1
ATOM 753 O O . ASP A 1 91 ? 12.825 21.760 -15.058 1.00 79.56 91 ASP A O 1
ATOM 757 N N . LEU A 1 92 ? 13.295 22.504 -12.986 1.00 73.56 92 LEU A N 1
ATOM 758 C CA . LEU A 1 92 ? 12.206 21.796 -12.309 1.00 73.56 92 LEU A CA 1
ATOM 759 C C . LEU A 1 92 ? 10.826 22.106 -12.906 1.00 73.56 92 LEU A C 1
ATOM 761 O O . LEU A 1 92 ? 9.964 21.234 -12.913 1.00 73.56 92 LEU A O 1
ATOM 765 N N . LYS A 1 93 ? 10.618 23.302 -13.478 1.00 78.44 93 LYS A N 1
ATOM 766 C CA . LYS A 1 93 ? 9.335 23.669 -14.107 1.00 78.44 93 LYS A CA 1
ATOM 767 C C . LYS A 1 93 ? 9.015 22.835 -15.347 1.00 78.44 93 LYS A C 1
ATOM 769 O O . LYS A 1 93 ? 7.866 22.793 -15.766 1.00 78.44 93 LYS A O 1
ATOM 774 N N . LYS A 1 94 ? 10.020 22.188 -15.940 1.00 74.88 94 LYS A N 1
ATOM 775 C CA . LYS A 1 94 ? 9.890 21.366 -17.151 1.00 74.88 94 LYS A CA 1
ATOM 776 C C . LYS A 1 94 ? 9.802 19.866 -16.851 1.00 74.88 94 LYS A C 1
ATOM 778 O O . LYS A 1 94 ? 9.706 19.087 -17.789 1.00 74.88 94 LYS A O 1
ATOM 783 N N . GLN A 1 95 ? 9.856 19.461 -15.578 1.00 71.75 95 GLN A N 1
ATOM 784 C CA . GLN A 1 95 ? 9.780 18.053 -15.164 1.00 71.75 95 GLN A CA 1
ATOM 785 C C . GLN A 1 95 ? 8.376 17.449 -15.360 1.00 71.75 95 GLN A C 1
ATOM 787 O O . GLN A 1 95 ? 8.275 16.246 -15.556 1.00 71.75 95 GLN A O 1
ATOM 792 N N . CYS A 1 96 ? 7.315 18.269 -15.334 1.00 60.44 96 CYS A N 1
ATOM 793 C CA . CYS A 1 96 ? 5.913 17.818 -15.327 1.00 60.44 96 CYS A CA 1
ATOM 794 C C . CYS A 1 96 ? 5.138 18.089 -16.630 1.00 60.44 96 CYS A C 1
ATOM 796 O O . CYS A 1 96 ? 3.911 18.052 -16.616 1.00 60.44 96 CYS A O 1
ATOM 798 N N . ASN A 1 97 ? 5.816 18.412 -17.733 1.00 53.09 97 ASN A N 1
ATOM 799 C CA . ASN A 1 97 ? 5.136 18.586 -19.017 1.00 53.09 97 ASN A CA 1
ATOM 800 C C . ASN A 1 97 ? 5.043 17.225 -19.717 1.00 53.09 97 ASN A C 1
ATOM 802 O O . ASN A 1 97 ? 6.025 16.789 -20.321 1.00 53.09 97 ASN A O 1
ATOM 806 N N . GLU A 1 98 ? 3.885 16.575 -19.598 1.00 47.06 98 GLU A N 1
ATOM 807 C CA . GLU A 1 98 ? 3.435 15.522 -20.522 1.00 47.06 98 GLU A CA 1
ATOM 808 C C . GLU A 1 98 ? 2.777 16.138 -21.762 1.00 47.06 98 GLU A C 1
ATOM 810 O O . GLU A 1 98 ? 1.996 17.108 -21.603 1.00 47.06 98 GLU A O 1
#

pLDDT: mean 80.37, std 12.83, range [47.06, 96.5]

Radius of gyration: 18.71 Å; chains: 1; bounding box: 35×51×48 Å

Secondary structure (DSSP, 8-state):
-TTSS--GGGHHHHHHHHTHHHHHHHHHHHHHHHH-SSEEEEEE-TTSEEEEEEEETTEEEEEEEE----SSTTPPPPHHHHHT--TT---GGGTT--